Protein AF-A0A7T8KGL6-F1 (afdb_monomer_lite)

Structure (mmCIF, N/CA/C/O backbone):
data_AF-A0A7T8KGL6-F1
#
_entry.id   AF-A0A7T8KGL6-F1
#
loop_
_atom_site.group_PDB
_atom_site.id
_atom_site.type_symbol
_atom_site.label_atom_id
_atom_site.label_alt_id
_atom_site.label_comp_id
_atom_site.label_asym_id
_atom_site.label_entity_id
_atom_site.label_seq_id
_atom_site.pdbx_PDB_ins_code
_atom_site.Cartn_x
_atom_site.Cartn_y
_atom_site.Cartn_z
_atom_site.occupancy
_atom_site.B_iso_or_equiv
_atom_site.auth_seq_id
_atom_site.auth_comp_id
_atom_site.auth_asym_id
_atom_site.auth_atom_id
_atom_site.pdbx_PDB_model_num
ATOM 1 N N . PRO A 1 1 ? 47.551 19.429 -6.300 1.00 50.03 1 PRO A N 1
ATOM 2 C CA . PRO A 1 1 ? 48.177 19.434 -7.640 1.00 50.03 1 PRO A CA 1
ATOM 3 C C . PRO A 1 1 ? 47.261 18.749 -8.665 1.00 50.03 1 PRO A C 1
ATOM 5 O O . PRO A 1 1 ? 47.111 17.531 -8.636 1.00 50.03 1 PRO A O 1
ATOM 8 N N . GLU A 1 2 ? 46.581 19.544 -9.493 1.00 47.78 2 GLU A N 1
ATOM 9 C CA . GLU A 1 2 ? 45.758 19.038 -10.599 1.00 47.78 2 GLU A CA 1
ATOM 10 C C . GLU A 1 2 ? 46.642 18.380 -11.667 1.00 47.78 2 GLU A C 1
ATOM 12 O O . G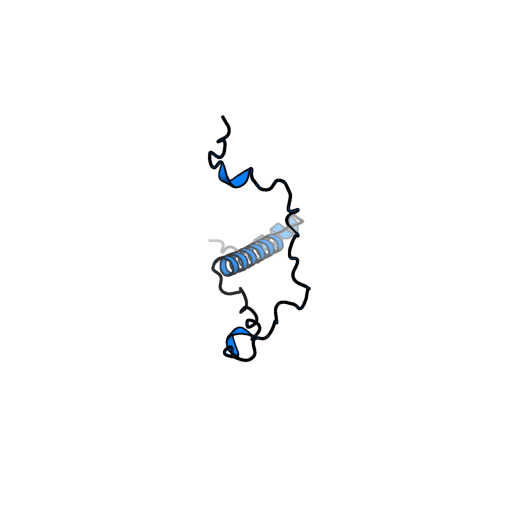LU A 1 2 ? 47.717 18.883 -11.994 1.00 47.78 2 GLU A O 1
ATOM 17 N N . SER A 1 3 ? 46.208 17.231 -12.188 1.00 60.03 3 SER A N 1
ATOM 18 C CA . SER A 1 3 ? 46.912 16.505 -13.245 1.00 60.03 3 SER A CA 1
ATOM 19 C C . SER A 1 3 ? 46.845 17.285 -14.558 1.00 60.03 3 SER A C 1
ATOM 21 O O . SER A 1 3 ? 45.769 17.429 -15.140 1.00 60.03 3 SER A O 1
ATOM 23 N N . THR A 1 4 ? 47.987 17.759 -15.047 1.00 66.12 4 THR A N 1
ATOM 24 C CA . THR A 1 4 ? 48.104 18.349 -16.380 1.00 66.12 4 THR A CA 1
ATOM 25 C C . THR A 1 4 ? 48.189 17.250 -17.440 1.00 66.12 4 THR A C 1
ATOM 27 O O . THR A 1 4 ? 49.068 16.387 -17.410 1.00 66.12 4 THR A O 1
ATOM 30 N N . ASP A 1 5 ? 47.239 17.272 -18.379 1.00 67.25 5 ASP A N 1
ATOM 31 C CA . ASP A 1 5 ? 47.209 16.396 -19.555 1.00 67.25 5 ASP A CA 1
ATOM 32 C C . ASP A 1 5 ? 48.508 16.572 -20.359 1.00 67.25 5 ASP A C 1
ATOM 34 O O . ASP A 1 5 ? 48.847 17.673 -20.791 1.00 67.25 5 ASP A O 1
ATOM 38 N N . SER A 1 6 ? 49.264 15.484 -20.510 1.00 71.12 6 SER A N 1
ATOM 39 C CA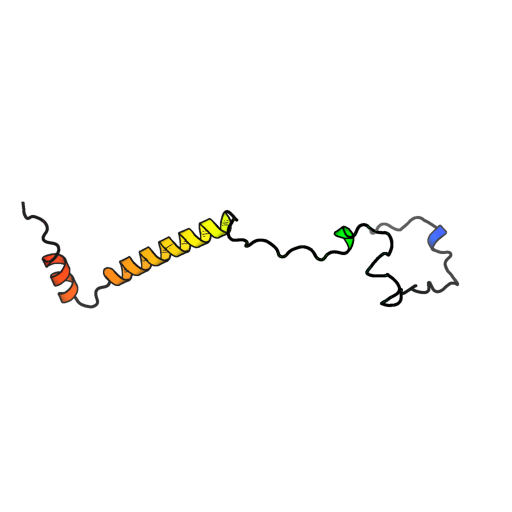 . SER A 1 6 ? 50.611 15.480 -21.091 1.00 71.12 6 SER A CA 1
ATOM 40 C C . SER A 1 6 ? 50.610 15.287 -22.608 1.00 71.12 6 SER A C 1
ATOM 42 O O . SER A 1 6 ? 51.675 15.087 -23.185 1.00 71.12 6 SER A O 1
ATOM 44 N N . ASN A 1 7 ? 49.442 15.272 -23.262 1.00 67.69 7 ASN A N 1
ATOM 45 C CA . ASN A 1 7 ? 49.345 14.938 -24.678 1.00 67.69 7 ASN A CA 1
ATOM 46 C C . ASN A 1 7 ? 49.448 16.192 -25.581 1.00 67.69 7 ASN A C 1
ATOM 48 O O . ASN A 1 7 ? 48.457 16.911 -25.751 1.00 67.69 7 ASN A O 1
ATOM 52 N N . PRO A 1 8 ? 50.604 16.445 -26.230 1.00 61.09 8 PRO A N 1
ATOM 53 C CA . PRO A 1 8 ? 50.838 17.654 -27.024 1.00 61.09 8 PRO A CA 1
ATOM 54 C C . PRO A 1 8 ? 50.008 17.698 -28.315 1.00 61.09 8 PRO A C 1
ATOM 56 O O . PRO A 1 8 ? 49.866 18.751 -28.919 1.00 61.09 8 PRO A O 1
ATOM 59 N N . SER A 1 9 ? 49.413 16.576 -28.737 1.00 61.94 9 SER A N 1
ATOM 60 C CA . SER A 1 9 ? 48.587 16.511 -29.952 1.00 61.94 9 SER A CA 1
ATOM 61 C C . SER A 1 9 ? 47.222 17.206 -29.827 1.00 61.94 9 SER A C 1
ATOM 63 O O . SER A 1 9 ? 46.543 17.421 -30.832 1.00 61.94 9 SER A O 1
ATOM 65 N N . ARG A 1 10 ? 46.783 17.564 -28.610 1.00 59.78 10 ARG A N 1
ATOM 66 C CA . ARG A 1 10 ? 45.493 18.244 -28.393 1.00 59.78 10 ARG A CA 1
ATOM 67 C C . ARG A 1 10 ? 45.539 19.756 -28.596 1.00 59.78 10 ARG A C 1
ATOM 69 O O . ARG A 1 10 ? 44.483 20.332 -28.859 1.00 59.78 10 ARG A O 1
ATOM 76 N N . SER A 1 11 ? 46.703 20.393 -28.481 1.00 58.19 11 SER A N 1
ATOM 77 C CA . SER A 1 11 ? 46.829 21.853 -28.609 1.00 58.19 11 SER A CA 1
ATOM 78 C C . SER A 1 11 ? 46.736 22.344 -30.060 1.00 58.19 11 SER A C 1
ATOM 80 O O . SER A 1 11 ? 46.452 23.518 -30.283 1.00 58.19 11 SER A O 1
ATOM 82 N N . ASP A 1 12 ? 46.864 21.454 -31.048 1.00 57.94 12 ASP A N 1
ATOM 83 C CA . ASP A 1 12 ? 46.948 21.801 -32.474 1.00 57.94 12 ASP A CA 1
ATOM 84 C C . ASP A 1 12 ? 45.574 21.950 -33.175 1.00 57.94 12 ASP A C 1
ATOM 86 O O . ASP A 1 12 ? 45.382 21.621 -34.346 1.00 57.94 12 ASP A O 1
ATOM 90 N N . ARG A 1 13 ? 44.554 22.430 -32.447 1.00 59.12 13 ARG A N 1
ATOM 91 C CA . ARG A 1 13 ? 43.202 22.713 -32.987 1.00 59.12 13 ARG A CA 1
ATOM 92 C C . ARG A 1 13 ? 42.966 24.204 -33.265 1.00 59.12 13 ARG A C 1
ATOM 94 O O . ARG A 1 13 ? 41.825 24.668 -33.244 1.00 59.12 13 ARG A O 1
ATOM 101 N N . SER A 1 14 ? 44.022 24.957 -33.556 1.00 59.62 14 SER A N 1
ATOM 102 C CA . SER A 1 14 ? 44.033 26.416 -33.761 1.00 59.62 14 SER A CA 1
ATOM 103 C C . SER A 1 14 ? 43.471 26.873 -35.122 1.00 59.62 14 SER A C 1
ATOM 105 O O . SER A 1 14 ? 44.065 27.693 -35.816 1.00 59.62 14 SER A O 1
ATOM 107 N N . GLY A 1 15 ? 42.294 26.385 -35.526 1.00 59.22 15 GLY A N 1
ATOM 108 C CA . GLY A 1 15 ? 41.660 26.917 -36.745 1.00 59.22 15 GLY A CA 1
ATOM 109 C C . GLY A 1 15 ? 40.379 26.250 -37.227 1.00 59.22 15 GLY A C 1
ATOM 110 O O . GLY A 1 15 ? 39.777 26.712 -38.192 1.00 59.22 15 GLY A O 1
ATOM 111 N N . LYS A 1 16 ? 39.924 25.175 -36.579 1.00 63.75 16 LYS A N 1
ATOM 112 C CA . LYS A 1 16 ? 38.630 24.562 -36.895 1.00 63.75 16 LYS A CA 1
ATOM 113 C C . LYS A 1 16 ? 37.759 24.625 -35.657 1.00 63.75 16 LYS A C 1
ATOM 115 O O . LYS A 1 16 ? 37.884 23.783 -34.769 1.00 63.75 16 LYS A O 1
ATOM 120 N N . THR A 1 17 ? 36.877 25.622 -35.607 1.00 67.75 17 THR A N 1
ATOM 121 C CA . THR A 1 17 ? 35.756 25.642 -34.665 1.00 67.75 17 THR A CA 1
ATOM 122 C C . THR A 1 17 ? 35.061 24.291 -34.776 1.00 67.75 17 THR A C 1
ATOM 124 O O . THR A 1 17 ? 34.582 23.923 -35.850 1.00 67.75 17 THR A O 1
ATOM 127 N N . LEU A 1 18 ? 35.092 23.495 -33.708 1.00 66.00 18 LEU A N 1
ATOM 128 C CA . LEU A 1 18 ? 34.446 22.189 -33.698 1.00 66.00 18 LEU A CA 1
ATOM 129 C C . LEU A 1 18 ? 32.946 22.431 -33.849 1.00 66.00 18 LEU A C 1
ATOM 131 O O . LEU A 1 18 ? 32.274 22.815 -32.896 1.00 66.00 18 LEU A O 1
ATOM 135 N N . CYS A 1 19 ? 32.422 22.252 -35.059 1.00 67.50 19 CYS A N 1
ATOM 136 C CA . CYS A 1 19 ? 30.992 22.352 -35.286 1.00 67.50 19 CYS A CA 1
ATOM 137 C C . CYS A 1 19 ? 30.310 21.221 -34.522 1.00 67.50 19 CYS A C 1
ATOM 139 O O . CYS A 1 19 ? 30.550 20.038 -34.788 1.00 67.50 19 CYS A O 1
ATOM 141 N N . LEU A 1 20 ? 29.452 21.591 -33.574 1.00 70.12 20 LEU A N 1
ATOM 142 C CA . LEU A 1 20 ? 28.607 20.649 -32.861 1.00 70.12 20 LEU A CA 1
ATOM 143 C C . LEU A 1 20 ? 27.654 20.032 -33.892 1.00 70.12 20 LEU A C 1
ATOM 145 O O . LEU A 1 20 ? 26.736 20.688 -34.382 1.00 70.12 20 LEU A O 1
ATOM 149 N N . LYS A 1 21 ? 27.912 18.782 -34.289 1.00 75.62 21 LYS A N 1
ATOM 150 C CA . LYS A 1 21 ? 27.038 18.038 -35.201 1.00 75.62 21 LYS A CA 1
ATOM 151 C C . LYS A 1 21 ? 25.790 17.614 -34.432 1.00 75.62 21 LYS A C 1
ATOM 153 O O . LYS A 1 21 ? 25.700 16.487 -33.953 1.00 75.62 21 LYS A O 1
ATOM 158 N N . ILE A 1 22 ? 24.851 18.542 -34.277 1.00 81.75 22 ILE A N 1
ATOM 159 C CA . ILE A 1 22 ? 23.546 18.263 -33.684 1.00 81.75 22 ILE A CA 1
ATOM 160 C C . ILE A 1 22 ? 22.720 17.531 -34.737 1.00 81.75 22 ILE A C 1
ATOM 162 O O . ILE A 1 22 ? 22.425 18.059 -35.810 1.00 81.75 22 ILE A O 1
ATOM 166 N N . LEU A 1 23 ? 22.376 16.284 -34.432 1.00 81.44 23 LEU A N 1
ATOM 167 C CA . LEU A 1 23 ? 21.431 15.522 -35.229 1.00 81.44 23 LEU A CA 1
ATOM 168 C C . LEU A 1 23 ? 20.062 16.213 -35.179 1.00 81.44 23 LEU A C 1
ATOM 170 O O . LEU A 1 23 ? 19.615 16.646 -34.116 1.00 81.44 23 LEU A O 1
ATOM 174 N N . LYS A 1 24 ? 19.385 16.317 -36.330 1.00 84.94 24 LYS A N 1
ATOM 175 C CA . LYS A 1 24 ? 17.986 16.769 -36.365 1.00 84.94 24 LYS A CA 1
ATOM 176 C C . LYS A 1 24 ? 17.141 15.833 -35.496 1.00 84.94 24 LYS A C 1
ATOM 178 O O . LYS A 1 24 ? 17.462 14.653 -35.377 1.00 84.94 24 LYS A O 1
ATOM 183 N N . LYS A 1 25 ? 16.043 16.349 -34.937 1.00 81.19 25 LYS A N 1
ATOM 184 C CA . LYS A 1 25 ? 15.128 15.596 -34.060 1.00 81.19 25 LYS A CA 1
ATOM 185 C C . LYS A 1 25 ? 14.697 14.243 -34.652 1.00 81.19 25 LYS A C 1
ATOM 187 O O . LYS A 1 25 ? 14.552 13.283 -33.908 1.00 81.19 25 LYS A O 1
ATOM 192 N N . ASP A 1 26 ? 14.606 14.164 -35.978 1.00 79.94 26 ASP A N 1
ATOM 193 C CA . ASP A 1 26 ? 14.160 12.976 -36.714 1.00 79.94 26 ASP A CA 1
ATOM 194 C C . ASP A 1 26 ? 15.299 12.260 -37.463 1.00 79.94 26 ASP A C 1
ATOM 196 O O . ASP A 1 26 ? 15.060 11.417 -38.322 1.00 79.94 26 ASP A O 1
ATOM 200 N N . ALA A 1 27 ? 16.560 12.603 -37.177 1.00 83.81 27 ALA A N 1
ATOM 201 C CA . ALA A 1 27 ? 17.712 11.978 -37.830 1.00 83.81 27 ALA A CA 1
ATOM 202 C C . ALA A 1 27 ? 17.942 10.529 -37.372 1.00 83.81 27 ALA A C 1
ATOM 204 O O . ALA A 1 27 ? 18.602 9.767 -38.075 1.00 83.81 27 ALA A O 1
ATOM 205 N N . VAL A 1 28 ? 17.412 10.149 -36.205 1.00 80.00 28 VAL A N 1
ATOM 206 C CA . VAL A 1 28 ? 17.425 8.766 -35.723 1.00 80.00 28 VAL A CA 1
ATOM 207 C C . VAL A 1 28 ? 16.017 8.195 -35.883 1.00 80.00 28 VAL A C 1
ATOM 209 O O . VAL A 1 28 ? 15.101 8.662 -35.202 1.00 80.00 28 VAL A O 1
ATOM 212 N N . PRO A 1 29 ? 15.810 7.202 -36.765 1.00 76.88 29 PRO A N 1
ATOM 213 C CA . PRO A 1 29 ? 14.506 6.583 -36.922 1.00 76.88 29 PRO A CA 1
ATOM 214 C C . PRO A 1 29 ? 14.127 5.837 -35.639 1.00 76.88 29 PRO A C 1
ATOM 216 O O . PRO A 1 29 ? 14.913 5.073 -35.084 1.00 76.88 29 PRO A O 1
ATOM 219 N N . SER A 1 30 ? 12.896 6.047 -35.177 1.00 72.69 30 SER A N 1
ATOM 220 C CA . SER A 1 30 ? 12.330 5.324 -34.032 1.00 72.69 30 SER A CA 1
ATOM 221 C C . SER A 1 30 ? 12.036 3.856 -34.353 1.00 72.69 30 SER A C 1
ATOM 223 O O . SER A 1 30 ? 12.050 3.011 -33.460 1.00 72.69 30 SER A O 1
ATOM 225 N N . ASN A 1 31 ? 11.804 3.553 -35.633 1.00 70.12 31 ASN A N 1
ATOM 226 C CA . ASN A 1 31 ? 11.523 2.220 -36.143 1.00 70.12 31 ASN A CA 1
ATOM 227 C C . ASN A 1 31 ? 12.554 1.860 -37.213 1.00 70.12 31 ASN A C 1
ATOM 229 O O . ASN A 1 31 ? 12.660 2.534 -38.236 1.00 70.12 31 ASN A O 1
ATOM 233 N N . PHE A 1 32 ? 13.299 0.781 -36.989 1.00 79.00 32 PHE A N 1
ATOM 234 C CA . PHE A 1 32 ? 14.270 0.278 -37.953 1.00 79.00 32 PHE A CA 1
ATOM 235 C C . PHE A 1 32 ? 13.598 -0.785 -38.837 1.00 79.00 32 PHE A C 1
ATOM 237 O O . PHE A 1 32 ? 13.093 -1.769 -38.294 1.00 79.00 32 PHE A O 1
ATOM 244 N N . PRO A 1 33 ? 13.597 -0.634 -40.175 1.00 74.38 33 PRO A N 1
ATOM 245 C CA . PRO A 1 33 ? 12.782 -1.454 -41.080 1.00 74.38 33 PRO A CA 1
ATOM 246 C C . PRO A 1 33 ? 13.162 -2.946 -41.141 1.00 74.38 33 PRO A C 1
ATOM 248 O O . PRO A 1 33 ? 12.400 -3.728 -41.690 1.00 74.38 33 PRO A O 1
ATOM 251 N N . ASN A 1 34 ? 14.284 -3.356 -40.537 1.00 78.62 34 ASN A N 1
ATOM 252 C CA . ASN A 1 34 ? 14.787 -4.737 -40.563 1.00 78.62 34 ASN A CA 1
ATOM 253 C C . ASN A 1 34 ? 15.068 -5.321 -39.168 1.00 78.62 34 ASN A C 1
ATOM 255 O O . ASN A 1 34 ? 15.732 -6.351 -39.056 1.00 78.62 34 ASN A O 1
ATOM 259 N N . LEU A 1 35 ? 14.623 -4.663 -38.092 1.00 77.31 35 LEU A N 1
ATOM 260 C CA . LEU A 1 35 ? 14.773 -5.224 -36.752 1.00 77.31 35 LEU A CA 1
ATOM 261 C C . LEU A 1 35 ? 13.580 -6.115 -36.405 1.00 77.31 35 LEU A C 1
ATOM 263 O O . LEU A 1 35 ? 12.441 -5.801 -36.761 1.00 77.31 35 LEU A O 1
ATOM 267 N N . PRO A 1 36 ? 13.809 -7.206 -35.658 1.00 83.25 36 PRO A N 1
ATOM 268 C CA . PRO A 1 36 ? 12.721 -7.985 -35.108 1.00 83.25 36 PRO A CA 1
ATOM 269 C C . PRO A 1 36 ? 11.733 -7.116 -34.329 1.00 83.25 36 PRO A C 1
ATOM 271 O O . PRO A 1 36 ? 12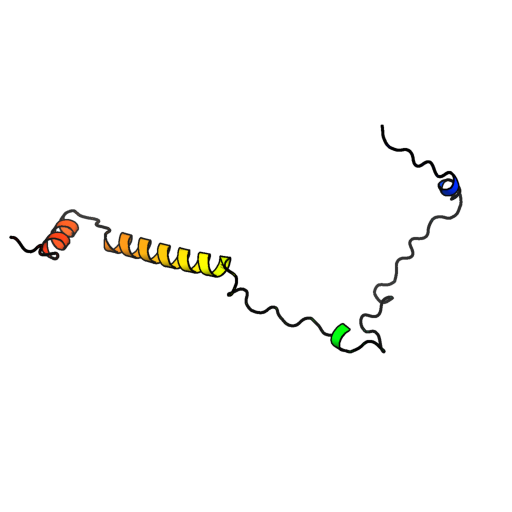.112 -6.272 -33.514 1.00 83.25 36 PRO A O 1
ATOM 274 N N . HIS A 1 37 ? 10.444 -7.368 -34.546 1.00 74.56 37 HIS A N 1
ATOM 275 C CA . HIS A 1 37 ? 9.361 -6.520 -34.050 1.00 74.56 37 HIS A CA 1
ATOM 276 C C . HIS A 1 37 ? 9.350 -6.363 -32.515 1.00 74.56 37 HIS A C 1
ATOM 278 O O . HIS A 1 37 ? 8.810 -5.391 -31.996 1.00 74.56 37 HIS A O 1
ATOM 284 N N . TYR A 1 38 ? 9.976 -7.281 -31.771 1.00 78.88 38 TYR A N 1
ATOM 285 C CA . TYR A 1 38 ? 10.103 -7.188 -30.317 1.00 78.88 38 TYR A CA 1
ATOM 286 C C . TYR A 1 38 ? 11.014 -6.043 -29.833 1.00 78.88 38 TYR A C 1
ATOM 288 O O . TYR A 1 38 ? 10.852 -5.620 -28.693 1.00 78.88 38 TYR A O 1
ATOM 296 N N . TYR A 1 39 ? 11.905 -5.499 -30.672 1.00 77.19 39 TYR A N 1
ATOM 297 C CA . TYR A 1 39 ? 12.725 -4.327 -30.322 1.00 77.19 39 TYR A CA 1
ATOM 298 C C . TYR A 1 39 ? 11.962 -2.999 -30.404 1.00 77.19 39 TYR A C 1
ATOM 300 O O . TYR A 1 39 ? 12.322 -2.044 -29.723 1.00 77.19 39 TYR A O 1
ATOM 308 N N . SER A 1 40 ? 10.907 -2.931 -31.219 1.00 77.38 40 SER A N 1
ATOM 309 C CA . SER A 1 40 ? 10.096 -1.717 -31.414 1.00 77.38 40 SER A CA 1
ATOM 310 C C . SER A 1 40 ? 8.799 -1.722 -30.601 1.00 77.38 40 SER A C 1
ATOM 312 O O . SER A 1 40 ? 8.060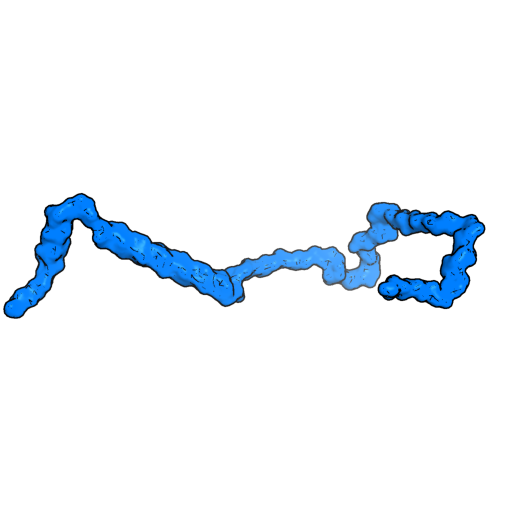 -0.737 -30.592 1.00 77.38 40 SER A O 1
ATOM 314 N N . LYS A 1 41 ? 8.488 -2.826 -29.912 1.00 79.12 41 LYS A N 1
ATOM 315 C CA . LYS A 1 41 ? 7.312 -2.907 -29.041 1.00 79.12 41 LYS A CA 1
ATOM 316 C C . LYS A 1 41 ? 7.556 -2.138 -27.749 1.00 79.12 41 LYS A C 1
ATOM 318 O O . LYS A 1 41 ? 8.599 -2.266 -27.114 1.00 79.12 41 LYS A O 1
ATOM 323 N N . LYS A 1 42 ? 6.544 -1.380 -27.322 1.00 80.75 42 LYS A N 1
ATOM 324 C CA . LYS A 1 42 ? 6.533 -0.781 -25.985 1.00 80.75 42 LYS A CA 1
ATOM 325 C C . LYS A 1 42 ? 6.597 -1.898 -24.935 1.00 80.75 42 LYS A C 1
ATOM 327 O O . LYS A 1 42 ? 5.941 -2.928 -25.125 1.00 80.75 42 LYS A O 1
ATOM 332 N N . PRO A 1 43 ? 7.350 -1.708 -23.838 1.00 81.81 43 PRO A N 1
ATOM 333 C CA . PRO A 1 43 ? 7.361 -2.677 -22.756 1.00 81.81 43 PRO A CA 1
ATOM 334 C C . PRO A 1 43 ? 5.933 -2.863 -22.223 1.00 81.81 43 PRO A C 1
ATOM 336 O O . PRO A 1 43 ? 5.176 -1.886 -22.157 1.00 81.81 43 PRO A O 1
ATOM 339 N N . PRO A 1 44 ? 5.542 -4.094 -21.853 1.00 85.38 44 PRO A N 1
ATOM 340 C CA . PRO A 1 44 ? 4.244 -4.326 -21.242 1.00 85.38 44 PRO A CA 1
ATOM 341 C C . PRO A 1 44 ? 4.122 -3.521 -19.937 1.00 85.38 44 PRO A C 1
ATOM 343 O O . PRO A 1 44 ? 5.138 -3.215 -19.299 1.00 85.38 44 PRO A O 1
ATOM 346 N N . PRO A 1 45 ? 2.893 -3.181 -19.511 1.00 86.62 45 PRO A N 1
ATOM 347 C CA . PRO A 1 45 ? 2.685 -2.538 -18.223 1.00 86.62 45 PRO A CA 1
ATOM 348 C C . PRO A 1 45 ? 3.288 -3.400 -17.109 1.00 86.62 45 PRO A C 1
ATOM 350 O O . PRO A 1 45 ? 3.169 -4.629 -17.111 1.00 86.62 45 PRO A O 1
ATOM 353 N N . LYS A 1 46 ? 3.959 -2.749 -16.152 1.00 80.88 46 LYS A N 1
ATOM 354 C CA . LYS A 1 46 ? 4.511 -3.433 -14.979 1.00 80.88 46 LYS A CA 1
ATOM 355 C C . LYS A 1 46 ? 3.371 -4.139 -14.236 1.00 80.88 46 LYS A C 1
ATOM 357 O O . LYS A 1 46 ? 2.316 -3.547 -14.018 1.00 80.88 46 LYS A O 1
ATOM 362 N N . ARG A 1 47 ? 3.589 -5.397 -13.839 1.00 77.69 47 ARG A N 1
ATOM 363 C CA . ARG A 1 47 ? 2.658 -6.124 -12.958 1.00 77.69 47 ARG A CA 1
ATOM 364 C C . ARG A 1 47 ? 2.552 -5.390 -11.616 1.00 77.69 47 ARG A C 1
ATOM 366 O O . ARG A 1 47 ? 3.505 -4.730 -11.201 1.00 77.69 47 ARG A O 1
ATOM 373 N N . SER A 1 48 ? 1.398 -5.496 -10.958 1.00 72.00 48 SER A N 1
ATOM 374 C CA . SER A 1 48 ? 1.128 -4.831 -9.680 1.00 72.00 48 SER A CA 1
ATOM 375 C C . SER A 1 48 ? 2.209 -5.158 -8.641 1.00 72.00 48 SER A C 1
ATOM 377 O O . SER A 1 48 ? 2.578 -6.316 -8.445 1.00 72.00 48 SER A O 1
ATOM 379 N N . SER A 1 49 ? 2.713 -4.126 -7.960 1.00 63.66 49 SER A N 1
ATOM 380 C CA . SER A 1 49 ? 3.775 -4.204 -6.943 1.00 63.66 49 SER A CA 1
ATOM 381 C C . SER A 1 49 ? 3.356 -4.903 -5.644 1.00 63.66 49 SER A C 1
ATOM 383 O O . SER A 1 49 ? 4.150 -4.997 -4.714 1.00 63.66 49 SER A O 1
ATOM 385 N N . THR A 1 50 ? 2.139 -5.444 -5.576 1.00 59.09 50 THR A N 1
ATOM 386 C CA . THR A 1 50 ? 1.525 -6.084 -4.400 1.00 59.09 50 THR A CA 1
ATOM 387 C C . THR A 1 50 ? 2.299 -7.301 -3.865 1.00 59.09 50 THR A C 1
ATOM 389 O O . THR A 1 50 ? 1.953 -7.852 -2.825 1.00 59.09 50 THR A O 1
ATOM 392 N N . SER A 1 51 ? 3.349 -7.746 -4.562 1.00 62.91 51 SER A N 1
ATOM 393 C CA . SER A 1 51 ? 4.167 -8.906 -4.201 1.00 62.91 51 SER A CA 1
ATOM 394 C C . SER A 1 51 ? 5.619 -8.559 -3.841 1.00 62.91 51 SER A C 1
ATOM 396 O O . SER A 1 51 ? 6.519 -9.358 -4.093 1.00 62.91 51 SER A O 1
ATOM 398 N N . THR A 1 52 ? 5.886 -7.400 -3.242 1.00 72.44 52 THR A N 1
ATOM 399 C CA . THR A 1 52 ? 7.141 -7.183 -2.500 1.00 72.44 52 THR A CA 1
ATOM 400 C C . THR A 1 52 ? 6.923 -7.429 -1.008 1.00 72.44 52 THR A C 1
ATOM 402 O O . THR A 1 52 ? 5.866 -7.123 -0.456 1.00 72.44 52 THR A O 1
ATOM 405 N N . SER A 1 53 ? 7.924 -8.001 -0.331 1.00 75.56 53 SER A N 1
ATOM 406 C CA . SER A 1 53 ? 7.914 -8.219 1.126 1.00 75.56 53 SER A CA 1
ATOM 407 C C . SER A 1 53 ? 7.605 -6.937 1.909 1.00 75.56 53 SER A C 1
ATOM 409 O O . SER A 1 53 ? 6.905 -6.995 2.917 1.00 75.56 53 SER A O 1
ATOM 411 N N . SER A 1 54 ? 8.031 -5.776 1.398 1.00 80.19 54 SER A N 1
ATOM 412 C CA . SER A 1 54 ? 7.702 -4.465 1.966 1.00 80.19 54 SER A CA 1
ATOM 413 C C . SER A 1 54 ? 6.205 -4.152 1.926 1.00 80.19 54 SER A C 1
ATOM 415 O O . SER A 1 54 ? 5.656 -3.704 2.926 1.00 80.19 54 SER A O 1
ATOM 417 N N . SER A 1 55 ? 5.516 -4.440 0.817 1.00 78.25 55 SER A N 1
ATOM 418 C CA . SER A 1 55 ? 4.070 -4.215 0.700 1.00 78.25 55 SER A CA 1
ATOM 419 C C . SER A 1 55 ? 3.281 -5.115 1.654 1.00 78.25 55 SER A C 1
ATOM 421 O O . SER A 1 55 ? 2.317 -4.659 2.264 1.00 78.25 55 SER A O 1
ATOM 423 N N . ARG A 1 56 ? 3.716 -6.367 1.847 1.00 82.56 56 ARG A N 1
ATOM 424 C CA . ARG A 1 56 ? 3.089 -7.283 2.817 1.00 82.56 56 ARG A CA 1
ATOM 425 C C . ARG A 1 56 ? 3.255 -6.794 4.254 1.00 82.56 56 ARG A C 1
ATOM 427 O O . ARG A 1 56 ? 2.291 -6.825 5.011 1.00 82.56 56 ARG A O 1
ATOM 434 N N . LEU A 1 57 ? 4.452 -6.323 4.606 1.00 87.31 57 LEU A N 1
ATOM 435 C CA . LEU A 1 57 ? 4.738 -5.781 5.933 1.00 87.31 57 LEU A CA 1
ATOM 436 C C . LEU A 1 57 ? 3.916 -4.518 6.220 1.00 87.31 57 LEU A C 1
ATOM 438 O O . LEU A 1 57 ? 3.344 -4.400 7.298 1.00 87.31 57 LEU A O 1
ATOM 442 N N . LEU A 1 58 ? 3.814 -3.604 5.250 1.00 90.06 58 LEU A N 1
ATOM 443 C CA . LEU A 1 58 ? 2.993 -2.398 5.385 1.00 90.06 58 LEU A CA 1
ATOM 444 C C . LEU A 1 58 ? 1.518 -2.746 5.611 1.00 90.06 58 LEU A C 1
ATOM 446 O O . LEU A 1 58 ? 0.913 -2.230 6.546 1.00 90.06 58 LEU A O 1
ATOM 450 N N . ASN A 1 59 ? 0.971 -3.679 4.831 1.00 88.06 59 ASN A N 1
ATOM 451 C CA . ASN A 1 59 ? -0.418 -4.107 4.988 1.00 88.06 59 ASN A CA 1
ATOM 452 C C . ASN A 1 59 ? -0.678 -4.763 6.354 1.00 88.06 59 ASN A C 1
ATOM 454 O O . ASN A 1 59 ? -1.726 -4.527 6.956 1.00 88.06 59 ASN A O 1
ATOM 458 N N . GLU A 1 60 ? 0.254 -5.577 6.864 1.00 90.69 60 GLU A N 1
ATOM 459 C CA . GLU A 1 60 ? 0.089 -6.187 8.189 1.00 90.69 60 GLU A CA 1
ATOM 460 C C . GLU A 1 60 ? 0.207 -5.145 9.306 1.00 90.69 60 GLU A C 1
ATOM 462 O O . GLU A 1 60 ? -0.601 -5.158 10.234 1.00 90.69 60 GLU A O 1
ATOM 467 N N . ASN A 1 61 ? 1.127 -4.184 9.183 1.00 94.31 61 ASN A N 1
ATOM 468 C CA . ASN A 1 61 ? 1.226 -3.065 10.120 1.00 94.31 61 ASN A CA 1
ATOM 469 C C . ASN A 1 61 ? -0.064 -2.239 10.144 1.00 94.31 61 ASN A C 1
ATOM 471 O O . ASN A 1 61 ? -0.591 -1.962 11.220 1.00 94.31 61 ASN A O 1
ATOM 475 N N . GLU A 1 62 ? -0.627 -1.900 8.983 1.00 94.94 62 GLU A N 1
ATOM 476 C CA . GLU A 1 62 ? -1.917 -1.207 8.909 1.00 94.94 62 GLU A CA 1
ATOM 477 C C . GLU A 1 62 ? -3.043 -2.018 9.559 1.00 94.94 62 GLU A C 1
ATOM 479 O O . GLU A 1 62 ? -3.895 -1.464 10.260 1.00 94.94 62 GLU A O 1
ATOM 484 N N . ARG A 1 63 ? -3.048 -3.341 9.362 1.00 94.88 63 ARG A N 1
ATOM 485 C CA . ARG A 1 63 ? -4.036 -4.231 9.980 1.00 94.88 63 ARG A CA 1
ATOM 486 C C . ARG A 1 63 ? -3.916 -4.237 11.503 1.00 94.88 63 ARG A C 1
ATOM 488 O O . ARG A 1 63 ? -4.940 -4.189 12.184 1.00 94.88 63 ARG A O 1
ATOM 495 N N . ILE A 1 64 ? -2.695 -4.289 12.032 1.00 95.31 64 ILE A N 1
ATOM 496 C CA . ILE A 1 64 ? -2.425 -4.248 13.475 1.00 95.31 64 ILE A CA 1
ATOM 497 C C . ILE A 1 64 ? -2.846 -2.895 14.054 1.00 95.31 64 ILE A C 1
ATOM 499 O O . ILE A 1 64 ? -3.581 -2.866 15.038 1.00 95.31 64 ILE A O 1
ATOM 503 N N . LEU A 1 65 ? -2.476 -1.786 13.409 1.00 96.38 65 LEU A N 1
ATOM 504 C CA . LEU A 1 65 ? -2.854 -0.439 13.848 1.00 96.38 65 LEU A CA 1
ATOM 505 C C . LEU A 1 65 ? -4.375 -0.254 13.904 1.00 96.38 65 LEU A C 1
ATOM 507 O O . LEU A 1 65 ? -4.891 0.301 14.872 1.00 96.38 65 LEU A O 1
ATOM 511 N N . LYS A 1 66 ? -5.115 -0.781 12.920 1.00 95.81 66 LYS A N 1
ATOM 512 C CA . LYS A 1 66 ? -6.587 -0.768 12.951 1.00 95.81 66 LYS A CA 1
ATOM 513 C C . LYS A 1 66 ? -7.154 -1.530 14.148 1.00 95.81 66 LYS A C 1
ATOM 515 O O . LYS A 1 66 ? -8.116 -1.068 14.751 1.00 95.81 66 LYS A O 1
ATOM 520 N N . LYS A 1 67 ? -6.569 -2.678 14.502 1.00 93.62 67 LYS A N 1
ATOM 521 C CA . LYS A 1 67 ? -7.002 -3.461 15.671 1.00 93.62 67 LYS A CA 1
ATOM 522 C C . LYS A 1 67 ? -6.714 -2.741 16.985 1.00 93.62 67 LYS A C 1
ATOM 524 O O . LYS A 1 67 ? -7.570 -2.760 17.860 1.00 93.62 67 LYS A O 1
ATOM 529 N N . ILE A 1 68 ? -5.546 -2.107 17.104 1.00 93.75 68 ILE A N 1
ATOM 530 C CA . ILE A 1 68 ? -5.187 -1.305 18.283 1.00 93.75 68 ILE A CA 1
ATOM 531 C C . ILE A 1 68 ? -6.201 -0.178 18.457 1.00 93.75 68 ILE A C 1
ATOM 533 O O . ILE A 1 68 ? -6.810 -0.067 19.514 1.00 93.75 68 ILE A O 1
ATOM 537 N N . LYS A 1 69 ? -6.470 0.577 17.389 1.00 94.19 69 LYS A N 1
ATOM 538 C CA . LYS A 1 69 ? -7.426 1.683 17.438 1.00 94.19 69 LYS A CA 1
ATOM 539 C C . LYS A 1 69 ? -8.838 1.219 17.810 1.00 94.19 69 LYS A C 1
ATOM 541 O O . LYS A 1 69 ? -9.474 1.821 18.663 1.00 94.19 69 LYS A O 1
ATOM 546 N N . ALA A 1 70 ? -9.304 0.115 17.226 1.00 91.56 70 ALA A N 1
ATOM 547 C CA . ALA A 1 70 ? -10.603 -0.459 17.574 1.00 91.56 70 ALA A CA 1
ATOM 548 C C . ALA A 1 70 ? -10.674 -0.905 19.047 1.00 91.56 70 ALA A C 1
ATOM 550 O O . ALA A 1 70 ? -11.712 -0.758 19.686 1.00 91.56 70 ALA A O 1
ATOM 551 N N . PHE A 1 71 ? -9.580 -1.442 19.596 1.00 88.75 71 PHE A N 1
ATOM 552 C CA . PHE A 1 71 ? -9.501 -1.812 21.007 1.00 88.75 71 PHE A CA 1
ATOM 553 C C . PHE A 1 71 ? -9.496 -0.583 21.922 1.00 88.75 71 PHE A C 1
ATOM 555 O O . PHE A 1 71 ? -10.195 -0.582 22.932 1.00 88.75 71 PHE A O 1
ATOM 562 N N . GLU A 1 72 ? -8.739 0.458 21.579 1.00 88.25 72 GLU A N 1
ATOM 563 C CA . GLU A 1 72 ? -8.718 1.722 22.324 1.00 88.25 72 GLU A CA 1
ATOM 564 C C . GLU A 1 72 ? -10.092 2.391 22.324 1.00 88.25 72 GLU A C 1
ATOM 566 O O . GLU A 1 72 ? -10.579 2.776 23.379 1.00 88.25 72 GLU A O 1
ATOM 571 N N . GLU A 1 73 ? -10.763 2.460 21.173 1.00 86.19 73 GLU A N 1
ATOM 572 C CA . GLU A 1 73 ? -12.125 2.991 21.070 1.00 86.19 73 GLU A CA 1
ATOM 573 C C . GLU A 1 73 ? -13.102 2.162 21.919 1.00 86.19 73 GLU A C 1
ATOM 575 O O . GLU A 1 73 ? -13.857 2.718 22.718 1.00 86.19 73 GLU A O 1
ATOM 580 N N . ALA A 1 74 ? -13.039 0.829 21.833 1.00 82.38 74 ALA A N 1
ATOM 581 C CA . ALA A 1 74 ? -13.906 -0.061 22.605 1.00 82.38 74 ALA A CA 1
ATOM 582 C C . ALA A 1 74 ? -13.669 0.007 24.125 1.00 82.38 74 ALA A C 1
ATOM 584 O O . ALA A 1 74 ? -14.594 -0.256 24.899 1.00 82.38 74 ALA A O 1
ATOM 585 N N . ASN A 1 75 ? -12.456 0.353 24.562 1.00 76.75 75 ASN A N 1
ATOM 586 C CA . ASN A 1 75 ? -12.075 0.472 25.973 1.00 76.75 75 ASN A CA 1
ATOM 587 C C . ASN A 1 75 ? -11.888 1.919 26.431 1.00 76.75 75 ASN A C 1
ATOM 589 O O . ASN A 1 75 ? -11.396 2.153 27.531 1.00 76.75 75 ASN A O 1
ATOM 593 N N . SER A 1 76 ? -12.289 2.889 25.617 1.00 81.12 76 SER A N 1
ATOM 594 C CA . SER A 1 76 ? -12.390 4.269 26.061 1.00 81.12 76 SER A CA 1
ATOM 595 C C . SER A 1 76 ? -13.624 4.419 26.951 1.00 81.12 76 SER A C 1
ATOM 597 O O . SER A 1 76 ? -14.666 3.797 26.714 1.00 81.12 76 SER A O 1
ATOM 599 N N . PHE A 1 77 ? -13.475 5.205 28.013 1.00 79.50 77 PHE A N 1
ATOM 600 C CA . PHE A 1 77 ? -14.536 5.535 28.958 1.00 79.50 77 PHE A CA 1
ATOM 601 C C . PHE A 1 77 ? -14.477 7.036 29.200 1.00 79.50 77 PHE A C 1
ATOM 603 O O . PHE A 1 77 ? -13.390 7.582 29.414 1.00 79.50 77 PHE A O 1
ATOM 610 N N . LEU A 1 78 ? -15.626 7.698 29.158 1.00 78.50 78 LEU A N 1
ATOM 611 C CA . LEU A 1 78 ? -15.722 9.136 29.406 1.00 78.50 78 LEU A CA 1
ATOM 612 C C . LEU A 1 78 ? -16.168 9.429 30.841 1.00 78.50 78 LEU A C 1
ATOM 614 O O . LEU A 1 78 ? -15.917 10.521 31.350 1.00 78.50 78 LEU A O 1
ATOM 618 N N . THR A 1 79 ? -16.801 8.459 31.506 1.00 81.06 79 THR A N 1
ATOM 619 C CA . THR A 1 79 ? -17.355 8.621 32.855 1.00 81.06 79 THR A CA 1
ATOM 620 C C . THR A 1 79 ? -17.072 7.412 33.752 1.00 81.06 79 THR A C 1
ATOM 622 O O . THR A 1 79 ? -16.856 6.293 33.287 1.00 81.06 79 THR A O 1
ATOM 625 N N . LEU A 1 80 ? -17.077 7.637 35.072 1.00 78.56 80 LEU A N 1
ATOM 626 C CA . LEU A 1 80 ? -16.913 6.569 36.070 1.00 78.56 80 LEU A CA 1
ATOM 627 C C . LEU A 1 80 ? -18.089 5.577 36.069 1.00 78.56 80 LEU A C 1
ATOM 629 O O . LEU A 1 80 ? -17.904 4.403 36.373 1.00 78.56 80 LEU A O 1
ATOM 633 N N . GLU A 1 81 ? -19.282 6.029 35.684 1.00 81.94 81 GLU A N 1
ATOM 634 C CA . GLU A 1 81 ? -20.480 5.192 35.582 1.00 81.94 81 GLU A CA 1
ATOM 635 C C . GLU A 1 81 ? -20.363 4.169 34.436 1.00 81.94 81 GLU A C 1
ATOM 637 O O . GLU A 1 81 ? -20.671 2.991 34.613 1.00 81.94 81 GLU A O 1
ATOM 642 N N . GLU A 1 82 ? -19.814 4.572 33.284 1.00 80.25 82 GLU A N 1
ATOM 643 C CA . GLU A 1 82 ? -19.527 3.666 32.159 1.00 80.25 82 GLU A CA 1
ATOM 644 C C . GLU A 1 82 ? -18.521 2.565 32.522 1.00 80.25 82 GLU A C 1
ATOM 646 O O . GLU A 1 82 ? -18.645 1.426 32.054 1.00 80.25 82 GLU A O 1
ATOM 651 N N . LEU A 1 83 ? -17.531 2.897 33.357 1.00 79.38 83 LEU A N 1
ATOM 652 C CA . LEU A 1 83 ? -16.553 1.939 33.870 1.00 79.38 83 LEU A CA 1
ATOM 653 C C . LEU A 1 83 ? -17.247 0.876 34.734 1.00 79.38 83 LEU A C 1
ATOM 655 O O . LEU A 1 83 ? -17.063 -0.321 34.502 1.00 79.38 83 LEU A O 1
ATOM 659 N N . GLN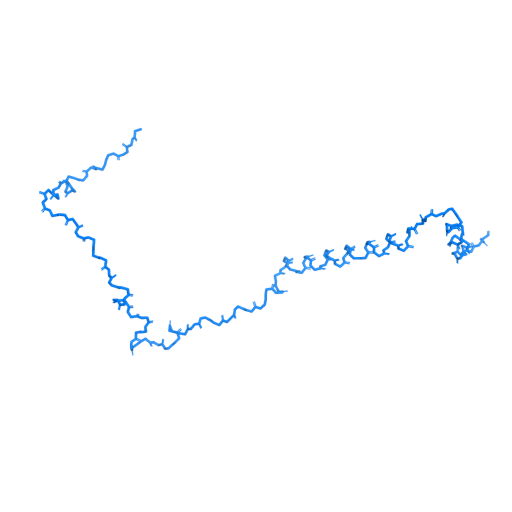 A 1 84 ? -18.079 1.315 35.682 1.00 80.06 84 GLN A N 1
ATOM 660 C CA . GLN A 1 84 ? -18.804 0.433 36.596 1.00 80.06 84 GLN A CA 1
ATOM 661 C C . GLN A 1 84 ? -19.763 -0.498 35.836 1.00 80.06 84 GLN A C 1
ATOM 663 O O . G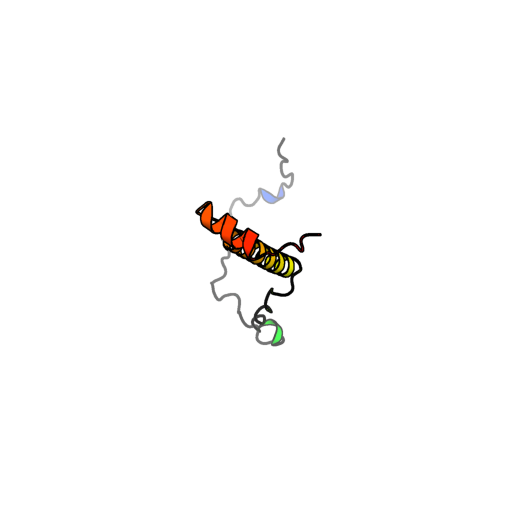LN A 1 84 ? -19.739 -1.708 36.042 1.00 80.06 84 GLN A O 1
ATOM 668 N N . ILE A 1 85 ? -20.500 0.024 34.849 1.00 79.88 85 ILE A N 1
ATOM 669 C CA . ILE A 1 85 ? -21.412 -0.775 34.015 1.00 79.88 85 ILE A CA 1
ATOM 670 C C . ILE A 1 85 ? -20.671 -1.861 33.215 1.00 79.88 85 ILE A C 1
ATOM 672 O O . ILE A 1 85 ? -21.199 -2.965 33.053 1.00 79.88 85 ILE A O 1
ATOM 676 N N . LYS A 1 86 ? -19.465 -1.596 32.685 1.00 74.31 86 LYS A N 1
ATOM 677 C CA . LYS A 1 86 ? -18.692 -2.646 31.990 1.00 74.31 86 LYS A CA 1
ATOM 678 C C . LYS A 1 86 ? -18.131 -3.680 32.960 1.00 74.31 86 LYS A C 1
ATOM 680 O O . LYS A 1 86 ? -18.182 -4.861 32.626 1.00 74.31 86 LYS A O 1
ATOM 685 N N . MET A 1 87 ? -17.646 -3.255 34.127 1.00 76.25 87 MET A N 1
ATOM 686 C CA . MET A 1 87 ? -17.164 -4.168 35.167 1.00 76.25 87 MET A CA 1
ATOM 687 C C . MET A 1 87 ? -18.265 -5.112 35.656 1.00 76.25 87 MET A C 1
ATOM 689 O O . MET A 1 87 ? -18.021 -6.310 35.777 1.00 76.25 87 MET A O 1
ATOM 693 N N . ASP A 1 88 ? -19.480 -4.598 35.844 1.00 74.12 88 ASP A N 1
ATOM 694 C CA . ASP A 1 88 ? -20.625 -5.394 36.292 1.00 74.12 88 ASP A CA 1
ATOM 695 C C . ASP A 1 88 ? -21.112 -6.373 35.206 1.00 74.12 88 ASP A C 1
ATOM 697 O O . ASP A 1 88 ? -21.545 -7.486 35.508 1.00 74.12 88 ASP A O 1
ATOM 701 N N . ARG A 1 89 ? -21.004 -5.995 33.921 1.00 68.69 89 ARG A N 1
ATOM 702 C CA . ARG A 1 89 ? -21.343 -6.862 32.772 1.00 68.69 89 ARG A CA 1
ATOM 703 C C . ARG A 1 89 ? -20.333 -7.978 32.547 1.00 68.69 89 ARG A C 1
ATOM 705 O O . ARG A 1 89 ? -20.705 -9.058 32.089 1.00 68.69 89 ARG A O 1
ATOM 712 N N . THR A 1 90 ? -19.063 -7.735 32.848 1.00 64.88 90 THR A N 1
ATOM 713 C CA . THR A 1 90 ? -18.055 -8.788 32.929 1.00 64.88 90 THR A CA 1
ATOM 714 C C . THR A 1 90 ? -18.169 -9.440 34.299 1.00 64.88 90 THR A C 1
ATOM 716 O O . THR A 1 90 ? -17.303 -9.236 35.142 1.00 64.88 90 THR A O 1
ATOM 719 N N . CYS A 1 91 ? -19.254 -10.183 34.549 1.00 58.00 91 CYS A N 1
ATOM 720 C CA . CYS A 1 91 ? -19.392 -10.977 35.766 1.00 58.00 91 CYS A CA 1
ATOM 721 C C . CYS A 1 91 ? -18.183 -11.917 35.872 1.00 58.00 91 CYS A C 1
ATOM 723 O O . CYS A 1 91 ? -18.146 -12.981 35.251 1.00 58.00 91 CYS A O 1
ATOM 725 N N . LEU A 1 92 ? -17.168 -11.504 36.628 1.00 62.44 92 LEU A N 1
ATOM 726 C CA . LEU A 1 92 ? -16.136 -12.403 37.105 1.00 62.44 92 LEU A CA 1
ATOM 727 C C . LEU A 1 92 ? -16.874 -13.431 37.965 1.00 62.44 92 LEU A C 1
ATOM 729 O O . LEU A 1 92 ? -17.652 -13.021 38.830 1.00 62.44 92 LEU A O 1
ATOM 733 N N . PRO A 1 93 ? -16.707 -14.741 37.723 1.00 63.47 93 PRO A N 1
ATOM 734 C CA . PRO A 1 93 ? -17.301 -15.730 38.603 1.00 63.47 93 PRO A CA 1
ATOM 735 C C . PRO A 1 93 ? -16.736 -15.478 40.001 1.00 63.47 93 PRO A C 1
ATOM 737 O O . PRO A 1 93 ? -15.533 -15.613 40.223 1.00 63.47 93 PRO A O 1
ATOM 740 N N . SER A 1 94 ? -17.593 -15.037 40.921 1.00 60.59 94 SER A N 1
ATOM 741 C CA . SER A 1 94 ? -17.244 -14.932 42.330 1.00 60.59 94 SER A CA 1
ATOM 742 C C . SER A 1 94 ? -17.054 -16.356 42.842 1.00 60.59 94 SER A C 1
ATOM 744 O O . SER A 1 94 ? -18.031 -17.100 42.963 1.00 60.59 94 SER A O 1
ATOM 746 N N . GLY A 1 95 ? -15.798 -16.749 43.043 1.00 49.34 95 GLY A N 1
ATOM 747 C CA . GLY A 1 95 ? -15.462 -17.871 43.915 1.00 49.34 95 GLY A CA 1
ATOM 748 C C . GLY A 1 95 ? -15.757 -17.518 45.362 1.00 49.34 95 GLY A C 1
ATOM 749 O O . GLY A 1 95 ? -15.548 -16.335 45.718 1.00 49.34 95 GLY A O 1
#

Secondary structure (DSSP, 8-state):
-------GGGS--TT---------TTSS-SS-TTS-GGGTSPPPPPPPGGGSHHHHHHHHHHHHHHHHHHHHHHT--SSHHHHHHHHHHS-----

Radius of gyration: 36.75 Å; chains: 1; bounding box: 72×45×85 Å

Foldseek 3Di:
DDDDDPDPVVVPPVPDDPPPPDQDPPNDPLDDPPDDVVVNDDDPPDDDPCPDPVNVVVVVVVVVVVVVVVVCVVPDDPDPVVVVVVVVVPPDPDD

Sequence (95 aa):
PESTDSNPSRSDRSGKTLCLKILKKDAVPSNFPNLPHYYSKKPPPKRSSTSTSSSRLLNENERILKKIKAFEEANSFLTLEELQIKMDRTCLPSG

pLDDT: mean 75.85, std 11.48, range [47.78, 96.38]

Organism: Caligus rogercresseyi (NCBI:txid217165)